Protein AF-A0A975PMT7-F1 (afdb_monomer_lite)

Structure (mmCIF, N/CA/C/O backbone):
data_AF-A0A975PMT7-F1
#
_entry.id   AF-A0A975PMT7-F1
#
loop_
_atom_site.group_PDB
_atom_site.id
_atom_site.type_symbol
_atom_site.label_atom_id
_atom_site.label_alt_id
_atom_site.label_comp_id
_atom_site.label_asym_id
_atom_site.label_entity_id
_atom_site.label_seq_id
_atom_site.pdbx_PDB_ins_code
_atom_site.Cartn_x
_atom_site.Cartn_y
_atom_site.Cartn_z
_atom_site.occupancy
_atom_site.B_iso_or_equiv
_atom_site.auth_seq_id
_atom_site.auth_comp_id
_atom_site.auth_asym_id
_atom_site.auth_atom_id
_atom_site.pdbx_PDB_model_num
ATOM 1 N N . MET A 1 1 ? 23.755 3.762 75.202 1.00 41.81 1 MET A N 1
ATOM 2 C CA . MET A 1 1 ? 23.501 3.073 73.918 1.00 41.81 1 MET A CA 1
ATOM 3 C C . MET A 1 1 ? 22.342 3.784 73.235 1.00 41.81 1 MET A C 1
ATOM 5 O O . MET A 1 1 ? 21.213 3.632 73.674 1.00 41.81 1 MET A O 1
ATOM 9 N N . ILE A 1 2 ? 22.632 4.648 72.260 1.00 40.69 2 ILE A N 1
ATOM 10 C CA . ILE A 1 2 ? 21.648 5.500 71.572 1.00 40.69 2 ILE A CA 1
ATOM 11 C C . ILE A 1 2 ? 21.382 4.863 70.204 1.00 40.69 2 ILE A C 1
ATOM 13 O O . ILE A 1 2 ? 22.307 4.716 69.410 1.00 40.69 2 ILE A O 1
ATOM 17 N N . ARG A 1 3 ? 20.145 4.417 69.958 1.00 43.19 3 ARG A N 1
ATOM 18 C CA . ARG A 1 3 ? 19.703 3.867 68.668 1.00 43.19 3 ARG A CA 1
ATOM 19 C C . ARG A 1 3 ? 19.129 5.001 67.816 1.00 43.19 3 ARG A C 1
ATOM 21 O O . ARG A 1 3 ? 17.981 5.388 68.009 1.00 43.19 3 ARG A O 1
ATOM 28 N N . SER A 1 4 ? 19.924 5.523 66.885 1.00 45.06 4 SER A N 1
ATOM 29 C CA . SER A 1 4 ? 19.440 6.418 65.829 1.00 45.06 4 SER A CA 1
ATOM 30 C C . SER A 1 4 ? 18.705 5.604 64.768 1.00 45.06 4 SER A C 1
ATOM 32 O O . SER A 1 4 ? 19.295 4.727 64.142 1.00 45.06 4 SER A O 1
ATOM 34 N N . SER A 1 5 ? 17.417 5.889 64.580 1.00 50.72 5 SER A N 1
ATOM 35 C CA . SER A 1 5 ? 16.606 5.334 63.494 1.00 50.72 5 SER A CA 1
ATOM 36 C C . SER A 1 5 ? 16.605 6.333 62.338 1.00 50.72 5 SER A C 1
ATOM 38 O O . SER A 1 5 ? 16.109 7.446 62.489 1.00 50.72 5 SER A O 1
ATOM 40 N N . LEU A 1 6 ? 17.198 5.953 61.207 1.00 51.41 6 LEU A N 1
ATOM 41 C CA . LEU A 1 6 ? 17.131 6.700 59.952 1.00 51.41 6 LEU A CA 1
ATOM 42 C C . LEU A 1 6 ? 15.812 6.360 59.245 1.00 51.41 6 LEU A C 1
ATOM 44 O O . LEU A 1 6 ? 15.600 5.216 58.850 1.00 51.41 6 LEU A O 1
ATOM 48 N N . LEU A 1 7 ? 14.935 7.354 59.091 1.00 49.72 7 LEU A N 1
ATOM 49 C CA . LEU A 1 7 ? 13.791 7.296 58.181 1.00 49.72 7 LEU A CA 1
ATOM 50 C C . LEU A 1 7 ? 14.301 7.553 56.755 1.00 49.72 7 LEU A C 1
ATOM 52 O O . LEU A 1 7 ? 14.796 8.640 56.463 1.00 49.72 7 LEU A O 1
ATOM 56 N N . ALA A 1 8 ? 14.179 6.563 55.874 1.00 53.84 8 ALA A N 1
ATOM 57 C CA . ALA A 1 8 ? 14.400 6.734 54.443 1.00 53.84 8 ALA A CA 1
ATOM 58 C C . ALA A 1 8 ? 13.110 7.259 53.794 1.00 53.84 8 ALA A C 1
ATOM 60 O O . ALA A 1 8 ? 12.079 6.588 53.822 1.00 53.84 8 ALA A O 1
ATOM 61 N N . ALA A 1 9 ? 13.163 8.464 53.228 1.00 55.16 9 ALA A N 1
ATOM 62 C CA . ALA A 1 9 ? 12.095 9.011 52.401 1.00 55.16 9 ALA A CA 1
ATOM 63 C C . ALA A 1 9 ? 12.154 8.359 51.011 1.00 55.16 9 ALA A C 1
ATOM 65 O O . ALA A 1 9 ? 13.128 8.534 50.279 1.00 55.16 9 ALA A O 1
ATOM 66 N N . ALA A 1 10 ? 11.127 7.588 50.657 1.00 53.38 10 ALA A N 1
ATOM 67 C CA . ALA A 1 10 ? 10.971 7.037 49.318 1.00 53.38 10 ALA A CA 1
ATOM 68 C C . ALA A 1 10 ? 10.419 8.127 48.385 1.00 53.38 10 ALA A C 1
ATOM 70 O O . ALA A 1 10 ? 9.267 8.541 48.517 1.00 53.38 10 ALA A O 1
ATOM 71 N N . LEU A 1 11 ? 11.251 8.601 47.455 1.00 60.59 11 LEU A N 1
ATOM 72 C CA . LEU A 1 11 ? 10.813 9.397 46.310 1.00 60.59 11 LEU A CA 1
ATOM 73 C C . LEU A 1 11 ? 9.995 8.489 45.378 1.00 60.59 11 LEU A C 1
ATOM 75 O O . LEU A 1 11 ? 10.527 7.535 44.811 1.00 60.59 11 LEU A O 1
ATOM 79 N N . PHE A 1 12 ? 8.706 8.783 45.223 1.00 54.84 12 PHE A N 1
ATOM 80 C CA . PHE A 1 12 ? 7.857 8.187 44.194 1.00 54.84 12 PHE A CA 1
ATOM 81 C C . PHE A 1 12 ? 8.236 8.810 42.840 1.00 54.84 12 PHE A C 1
ATOM 83 O O . PHE A 1 12 ? 7.854 9.940 42.546 1.00 54.84 12 PHE A O 1
ATOM 90 N N . CYS A 1 13 ? 9.009 8.094 42.021 1.00 55.06 13 CYS A N 1
ATOM 91 C CA . CYS A 1 13 ? 9.087 8.385 40.590 1.00 55.06 13 CYS A CA 1
ATOM 92 C C . CYS A 1 13 ? 7.754 7.973 39.959 1.00 55.06 13 CYS A C 1
ATOM 94 O O . CYS A 1 13 ? 7.472 6.782 39.837 1.00 55.06 13 CYS A O 1
ATOM 96 N N . MET A 1 14 ? 6.931 8.947 39.575 1.00 57.56 14 MET A N 1
ATOM 97 C CA . MET A 1 14 ? 5.822 8.703 38.655 1.00 57.56 14 MET A CA 1
ATOM 98 C C . MET A 1 14 ? 6.425 8.348 37.285 1.00 57.56 14 MET A C 1
ATOM 100 O O . MET A 1 14 ? 7.318 9.070 36.830 1.00 57.56 14 MET A O 1
ATOM 104 N N . PRO A 1 15 ? 6.018 7.236 36.649 1.00 57.00 15 PRO A N 1
ATOM 105 C CA . PRO A 1 15 ? 6.454 6.943 35.294 1.00 57.00 15 PRO A CA 1
ATOM 106 C C . PRO A 1 15 ? 5.937 8.039 34.345 1.00 57.00 15 PRO A C 1
ATOM 108 O O . PRO A 1 15 ? 4.845 8.563 34.576 1.00 57.00 15 PRO A O 1
ATOM 111 N N . PRO A 1 16 ? 6.714 8.412 33.313 1.00 58.31 16 PRO A N 1
ATOM 112 C CA . PRO A 1 16 ? 6.250 9.335 32.283 1.00 58.31 16 PRO A CA 1
ATOM 113 C C . PRO A 1 16 ? 4.980 8.784 31.625 1.00 58.31 16 PRO A C 1
ATOM 115 O O . PRO A 1 16 ? 4.866 7.567 31.458 1.00 58.31 16 PRO A O 1
ATOM 118 N N . ASP A 1 17 ? 4.045 9.676 31.285 1.00 55.41 17 ASP A N 1
ATOM 119 C CA . ASP A 1 17 ? 2.812 9.362 30.560 1.00 55.41 17 ASP A CA 1
ATOM 120 C C . ASP A 1 17 ? 3.123 8.437 29.377 1.00 55.41 17 ASP A C 1
ATOM 122 O O . ASP A 1 17 ? 3.781 8.823 28.409 1.00 55.41 17 ASP A O 1
ATOM 126 N N . ALA A 1 18 ? 2.696 7.179 29.485 1.00 60.97 18 ALA A N 1
ATOM 127 C CA . ALA A 1 18 ? 2.764 6.248 28.377 1.00 60.97 18 ALA A CA 1
ATOM 128 C C . ALA A 1 18 ? 1.784 6.754 27.314 1.00 60.97 18 ALA A C 1
ATOM 130 O O . ALA A 1 18 ? 0.579 6.793 27.564 1.00 60.97 18 ALA A O 1
ATOM 131 N N . MET A 1 19 ? 2.303 7.175 26.158 1.00 66.31 19 MET A N 1
ATOM 132 C CA . MET A 1 19 ? 1.470 7.564 25.021 1.00 66.31 19 MET A CA 1
ATOM 133 C C . MET A 1 19 ? 0.499 6.424 24.714 1.00 66.31 19 MET A C 1
ATOM 135 O O . MET A 1 19 ? 0.906 5.262 24.620 1.00 66.31 19 MET A O 1
ATOM 139 N N . ALA A 1 20 ? -0.789 6.746 24.607 1.00 82.81 20 ALA A N 1
ATOM 140 C CA . ALA A 1 20 ? -1.804 5.755 24.294 1.00 82.81 20 ALA A CA 1
ATOM 141 C C . ALA A 1 20 ? -1.546 5.224 22.878 1.00 82.81 20 ALA A C 1
ATOM 143 O O . ALA A 1 20 ? -1.620 5.969 21.904 1.00 82.81 20 ALA A O 1
ATOM 144 N N . GLN A 1 21 ? -1.219 3.939 22.776 1.00 92.00 21 GLN A N 1
ATOM 145 C CA . GLN A 1 21 ? -1.004 3.263 21.504 1.00 92.00 21 GLN A CA 1
ATOM 146 C C . GLN A 1 21 ? -2.214 2.400 21.167 1.00 92.00 21 GLN A C 1
ATOM 148 O O . GLN A 1 21 ? -2.782 1.739 22.036 1.00 92.00 21 GLN A O 1
ATOM 153 N N . THR A 1 22 ? -2.596 2.400 19.894 1.00 94.62 22 THR A N 1
ATOM 154 C CA . THR A 1 22 ? -3.624 1.507 19.358 1.00 94.62 22 THR A CA 1
ATOM 155 C C . THR A 1 22 ? -2.985 0.558 18.359 1.00 94.62 22 THR A C 1
ATOM 157 O O . THR A 1 22 ? -2.366 1.015 17.399 1.00 94.62 22 THR A O 1
ATOM 160 N N . SER A 1 23 ? -3.151 -0.743 18.582 1.00 96.81 23 SER A N 1
ATOM 161 C CA . SER A 1 23 ? -2.746 -1.800 17.654 1.00 96.81 23 SER A CA 1
ATOM 162 C C . SER A 1 23 ? -3.942 -2.275 16.835 1.00 96.81 23 SER A C 1
ATOM 164 O O . SER A 1 23 ? -5.019 -2.469 17.397 1.00 96.81 23 SER A O 1
ATOM 166 N N . ARG A 1 24 ? -3.739 -2.468 15.531 1.00 98.19 24 ARG A N 1
ATOM 167 C CA . ARG A 1 24 ? -4.716 -3.013 14.577 1.00 98.19 24 ARG A CA 1
ATOM 168 C C . ARG A 1 24 ? -4.044 -4.034 13.668 1.00 98.19 24 ARG A C 1
ATOM 170 O O . ARG A 1 24 ? -2.886 -3.854 13.290 1.00 98.19 24 ARG A O 1
ATOM 177 N N . ALA A 1 25 ? -4.756 -5.086 13.298 1.00 98.50 25 ALA A N 1
ATOM 178 C CA . ALA A 1 25 ? -4.294 -6.068 12.331 1.00 98.50 25 ALA A CA 1
ATOM 179 C C . ALA A 1 25 ? -4.465 -5.525 10.908 1.00 98.50 25 ALA A C 1
ATOM 181 O O . ALA A 1 25 ? -5.518 -4.998 10.565 1.00 98.50 25 ALA A O 1
ATOM 182 N N . VAL A 1 26 ? -3.452 -5.695 10.060 1.00 98.69 26 VAL A N 1
ATOM 183 C CA . VAL A 1 26 ? -3.524 -5.410 8.622 1.00 98.69 26 VAL A CA 1
ATOM 184 C C . VAL A 1 26 ? -3.785 -6.718 7.889 1.00 98.69 26 VAL A C 1
ATOM 186 O O . VAL A 1 26 ? -2.997 -7.662 7.980 1.00 98.69 26 VAL A O 1
ATOM 189 N N . THR A 1 27 ? -4.882 -6.770 7.147 1.00 98.69 27 THR A N 1
ATOM 190 C CA . THR A 1 27 ? -5.408 -7.992 6.542 1.00 98.69 27 THR A CA 1
ATOM 191 C C . THR A 1 27 ? -5.645 -7.788 5.055 1.00 98.69 27 THR A C 1
ATOM 193 O O . THR A 1 27 ? -6.289 -6.822 4.665 1.00 98.69 27 THR A O 1
ATOM 196 N N . LEU A 1 28 ? -5.166 -8.707 4.220 1.00 98.25 28 LEU A N 1
ATOM 197 C CA . LEU A 1 28 ? -5.588 -8.805 2.822 1.00 98.25 28 LEU A CA 1
ATOM 198 C C . LEU A 1 28 ? -6.785 -9.750 2.736 1.00 98.25 28 LEU A C 1
ATOM 200 O O . LEU A 1 28 ? -6.745 -10.848 3.297 1.00 98.25 28 LEU A O 1
ATOM 204 N N . GLU A 1 29 ? -7.838 -9.330 2.044 1.00 97.00 29 GLU A N 1
ATOM 205 C CA . GLU A 1 29 ? -9.031 -10.146 1.824 1.00 97.00 29 GLU A CA 1
ATOM 206 C C . GLU A 1 29 ? -9.116 -10.583 0.370 1.00 97.00 29 GLU A C 1
ATOM 208 O O . GLU A 1 29 ? -9.009 -9.768 -0.552 1.00 97.00 29 GLU A O 1
ATOM 213 N N . ALA A 1 30 ? -9.320 -11.882 0.186 1.00 94.44 30 ALA A N 1
ATOM 214 C CA . ALA A 1 30 ? -9.535 -12.482 -1.111 1.00 94.44 30 ALA A CA 1
ATOM 215 C C . ALA A 1 30 ? -10.982 -12.337 -1.592 1.00 94.44 30 ALA A C 1
ATOM 217 O O . ALA A 1 30 ? -11.900 -12.100 -0.805 1.00 94.44 30 ALA A O 1
ATOM 218 N N . ASP A 1 31 ? -11.187 -12.516 -2.895 1.00 90.12 31 ASP A N 1
ATOM 219 C CA . ASP A 1 31 ? -12.509 -12.513 -3.536 1.00 90.12 31 ASP A CA 1
ATOM 220 C C . ASP A 1 31 ? -13.461 -13.591 -2.979 1.00 90.12 31 ASP A C 1
ATOM 222 O O . ASP A 1 31 ? -14.673 -13.383 -2.910 1.00 90.12 31 ASP A O 1
ATOM 226 N N . ASP A 1 32 ? -12.914 -14.715 -2.517 1.00 91.00 32 ASP A N 1
ATOM 227 C CA . ASP A 1 32 ? -13.643 -15.793 -1.844 1.00 91.00 32 ASP A CA 1
ATOM 228 C C . ASP A 1 32 ? -13.894 -15.553 -0.339 1.00 91.00 32 ASP A C 1
ATOM 230 O O . ASP A 1 32 ? -14.492 -16.396 0.336 1.00 91.00 32 ASP A O 1
ATOM 234 N N . GLY A 1 33 ? -13.466 -14.400 0.191 1.00 93.12 33 GLY A N 1
ATOM 235 C CA . GLY A 1 33 ? -13.591 -14.021 1.599 1.00 93.12 33 GLY A CA 1
ATOM 236 C C . GLY A 1 33 ? -12.483 -14.559 2.508 1.00 93.12 33 GLY A C 1
ATOM 237 O O . GLY A 1 33 ? -12.525 -14.323 3.719 1.00 93.12 33 GLY A O 1
ATOM 238 N N . THR A 1 34 ? -11.486 -15.267 1.970 1.00 95.56 34 THR A N 1
ATOM 239 C CA . THR A 1 34 ? -10.303 -15.676 2.738 1.00 95.56 34 THR A CA 1
ATOM 240 C C . THR A 1 34 ? -9.555 -14.445 3.242 1.00 95.56 34 THR A C 1
ATOM 242 O O . THR A 1 34 ? -9.293 -13.510 2.489 1.00 95.56 34 THR A O 1
ATOM 245 N N . ARG A 1 35 ? -9.179 -14.449 4.523 1.00 97.56 35 ARG A N 1
ATOM 246 C CA . ARG A 1 35 ? -8.481 -13.337 5.181 1.00 97.56 35 ARG A CA 1
ATOM 247 C C . ARG A 1 35 ? -7.054 -13.743 5.531 1.00 97.56 35 ARG A C 1
ATOM 249 O O . ARG A 1 35 ? -6.849 -14.782 6.159 1.00 97.56 35 ARG A O 1
ATOM 256 N N . ILE A 1 36 ? -6.081 -12.917 5.155 1.00 98.12 36 ILE A N 1
ATOM 257 C CA . ILE A 1 36 ? -4.654 -13.143 5.409 1.00 98.12 36 ILE A CA 1
ATOM 2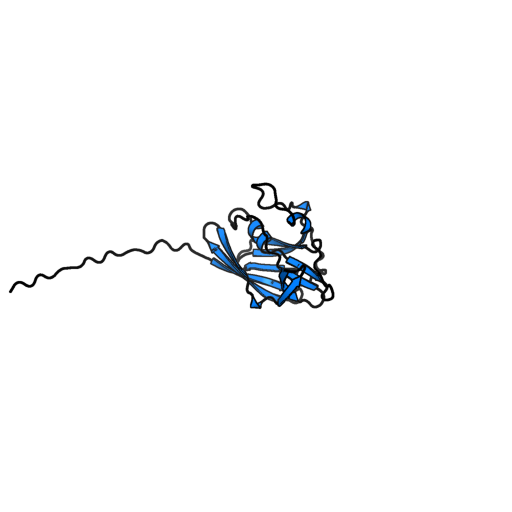58 C C . ILE A 1 36 ? -4.122 -11.968 6.224 1.00 98.12 36 ILE A C 1
ATOM 260 O O . ILE A 1 36 ? -3.983 -10.864 5.702 1.00 98.12 36 ILE A O 1
ATOM 264 N N . VAL A 1 37 ? -3.824 -12.194 7.504 1.00 98.50 37 VAL A N 1
ATOM 265 C CA . VAL A 1 37 ? -3.219 -11.168 8.367 1.00 98.50 37 VAL A CA 1
ATOM 266 C C . VAL A 1 37 ? -1.740 -11.051 8.020 1.00 98.50 37 VAL A C 1
ATOM 268 O O . VAL A 1 37 ? -0.975 -11.984 8.249 1.00 98.50 37 VAL A O 1
ATOM 271 N N . ILE A 1 38 ? -1.344 -9.913 7.455 1.00 98.56 38 ILE A N 1
ATOM 272 C CA . ILE A 1 38 ? -0.002 -9.695 6.904 1.00 98.56 38 ILE A CA 1
ATOM 273 C C . ILE A 1 38 ? 0.892 -8.829 7.788 1.00 98.56 38 ILE A C 1
ATOM 275 O O . ILE A 1 38 ? 2.113 -8.851 7.619 1.00 98.56 38 ILE A O 1
ATOM 279 N N . ALA A 1 39 ? 0.312 -8.042 8.693 1.00 98.50 39 ALA A N 1
ATOM 280 C CA . ALA A 1 39 ? 1.059 -7.144 9.561 1.00 98.50 39 ALA A CA 1
ATOM 281 C C . ALA A 1 39 ? 0.241 -6.693 10.775 1.00 98.50 39 ALA A C 1
ATOM 283 O O . ALA A 1 39 ? -0.982 -6.836 10.810 1.00 98.50 39 ALA A O 1
ATOM 284 N N . GLU A 1 40 ? 0.925 -6.063 11.723 1.00 98.50 40 GLU A N 1
ATOM 285 C CA . GLU A 1 40 ? 0.334 -5.251 12.783 1.00 98.50 40 GLU A CA 1
ATOM 286 C C . GLU A 1 40 ? 0.688 -3.772 12.562 1.00 98.50 40 GLU A C 1
ATOM 288 O O . GLU A 1 40 ? 1.842 -3.425 12.288 1.00 98.50 40 GLU A O 1
ATOM 293 N N . LEU A 1 41 ? -0.308 -2.894 12.692 1.00 98.50 41 LEU A N 1
ATOM 294 C CA . LEU A 1 41 ? -0.161 -1.442 12.688 1.00 98.50 41 LEU A CA 1
ATOM 295 C C . LEU A 1 41 ? -0.335 -0.914 14.114 1.00 98.50 41 LEU A C 1
ATOM 297 O O . LEU A 1 41 ? -1.417 -1.022 14.686 1.00 98.50 41 LEU A O 1
ATOM 301 N N . THR A 1 42 ? 0.697 -0.275 14.662 1.00 98.25 42 THR A N 1
ATOM 302 C CA . THR A 1 42 ? 0.606 0.468 15.926 1.00 98.25 42 THR A CA 1
ATOM 303 C C . THR A 1 42 ? 0.603 1.966 15.645 1.00 98.25 42 THR A C 1
ATOM 305 O O . THR A 1 42 ? 1.545 2.464 15.032 1.00 98.25 42 THR A O 1
ATOM 308 N N . THR A 1 43 ? -0.406 2.690 16.128 1.00 97.31 43 THR A N 1
ATOM 309 C CA . THR A 1 43 ? -0.530 4.156 16.014 1.00 97.31 43 THR A CA 1
ATOM 310 C C . THR A 1 43 ? -0.515 4.813 17.390 1.00 97.31 43 THR A C 1
ATOM 312 O O . THR A 1 43 ? -1.140 4.279 18.310 1.00 97.31 43 THR A O 1
ATOM 315 N N . ASP A 1 44 ? 0.120 5.973 17.529 1.00 96.06 44 ASP A N 1
ATOM 316 C CA . ASP A 1 44 ? -0.010 6.825 18.719 1.00 96.06 44 ASP A CA 1
ATOM 317 C C . ASP A 1 44 ? -1.069 7.934 18.547 1.00 96.06 44 ASP A C 1
ATOM 319 O O . ASP A 1 44 ? -1.739 8.032 17.516 1.00 96.06 44 ASP A O 1
ATOM 323 N N . ASP A 1 45 ? -1.247 8.760 19.578 1.00 94.44 45 ASP A N 1
ATOM 324 C CA . ASP A 1 45 ? -2.207 9.870 19.616 1.00 94.44 45 ASP A CA 1
ATOM 325 C C . ASP A 1 45 ? -1.832 11.059 18.711 1.00 94.44 45 ASP A C 1
ATOM 327 O O . ASP A 1 45 ? -2.688 11.886 18.394 1.00 94.44 45 ASP A O 1
ATOM 331 N N . THR A 1 46 ? -0.583 11.130 18.243 1.00 95.56 46 THR A N 1
ATOM 332 C CA . THR A 1 46 ? -0.112 12.119 17.259 1.00 95.56 46 THR A CA 1
ATOM 333 C C . THR A 1 46 ? -0.302 11.654 15.815 1.00 95.56 46 THR A C 1
ATOM 335 O O . THR A 1 46 ? -0.015 12.400 14.874 1.00 95.56 46 THR A O 1
ATOM 338 N N . GLY A 1 47 ? -0.768 10.417 15.626 1.00 95.81 47 GLY A N 1
ATOM 339 C CA . GLY A 1 47 ? -0.901 9.769 14.328 1.00 95.81 47 GLY A CA 1
ATOM 340 C C . GLY A 1 47 ? 0.407 9.193 13.788 1.00 95.81 47 GLY A C 1
ATOM 341 O O . GLY A 1 47 ? 0.409 8.703 12.662 1.00 95.81 47 GLY A O 1
ATOM 342 N N . ALA A 1 48 ? 1.513 9.226 14.538 1.00 98.00 48 ALA A N 1
ATOM 343 C CA . ALA A 1 48 ? 2.712 8.503 14.131 1.00 98.00 48 ALA A CA 1
ATOM 344 C C . ALA A 1 48 ? 2.451 6.996 14.230 1.00 98.00 48 ALA A C 1
ATOM 346 O O . ALA A 1 48 ? 1.717 6.535 15.112 1.00 98.00 48 ALA A O 1
ATOM 347 N N . TYR A 1 49 ? 3.032 6.222 13.314 1.00 97.94 49 TYR A N 1
ATOM 348 C CA . TYR A 1 49 ? 2.798 4.785 13.277 1.00 97.94 49 TYR A CA 1
ATOM 349 C C . TYR A 1 49 ? 4.059 3.956 13.057 1.00 97.94 49 TYR A C 1
ATOM 351 O O . TYR A 1 49 ? 5.084 4.406 12.542 1.00 97.94 49 TYR A O 1
ATOM 359 N N . ARG A 1 50 ? 3.947 2.686 13.440 1.00 97.88 50 ARG A N 1
ATOM 360 C CA . ARG A 1 50 ? 4.901 1.620 13.147 1.00 97.88 50 ARG A CA 1
ATOM 361 C C . ARG A 1 50 ? 4.137 0.443 12.561 1.00 97.88 50 ARG A C 1
ATOM 363 O O . ARG A 1 50 ? 3.097 0.067 13.094 1.00 97.88 50 ARG A O 1
ATOM 370 N N . MET A 1 51 ? 4.684 -0.145 11.503 1.00 97.25 51 MET A N 1
ATOM 371 C CA . MET A 1 51 ? 4.141 -1.352 10.892 1.00 97.25 51 MET A CA 1
ATOM 372 C C . MET A 1 51 ? 5.120 -2.513 11.036 1.00 97.25 51 MET A C 1
ATOM 374 O O . MET A 1 51 ? 6.314 -2.370 10.762 1.00 97.25 51 MET A O 1
ATOM 378 N N . GLU A 1 52 ? 4.609 -3.661 11.463 1.00 97.25 52 GLU A N 1
ATOM 379 C CA . GLU A 1 52 ? 5.377 -4.886 11.650 1.00 97.25 52 GLU A CA 1
ATOM 380 C C . GLU A 1 52 ? 4.795 -6.007 10.789 1.00 97.25 52 GLU A C 1
ATOM 382 O O . GLU A 1 52 ? 3.720 -6.524 11.068 1.00 97.25 52 GLU A O 1
ATOM 387 N N . MET A 1 53 ? 5.505 -6.374 9.718 1.00 96.94 53 MET A N 1
ATOM 388 C CA . MET A 1 53 ? 5.069 -7.429 8.798 1.00 96.94 53 MET A CA 1
ATOM 389 C C . MET A 1 53 ? 5.226 -8.814 9.439 1.00 96.94 53 MET A C 1
ATOM 391 O O . MET A 1 53 ? 6.326 -9.178 9.863 1.00 96.94 53 MET A O 1
ATOM 395 N N . HIS A 1 54 ? 4.169 -9.619 9.409 1.00 97.25 54 HIS A N 1
ATOM 396 C CA . HIS A 1 54 ? 4.150 -10.994 9.903 1.00 97.25 54 HIS A CA 1
ATOM 397 C C . HIS A 1 54 ? 4.879 -11.914 8.925 1.00 97.25 54 HIS A C 1
ATOM 399 O O . HIS A 1 54 ? 4.377 -12.211 7.847 1.00 97.25 54 HIS A O 1
ATOM 405 N N . ALA A 1 55 ? 6.100 -12.335 9.260 1.00 92.44 55 ALA A N 1
ATOM 406 C CA . ALA A 1 55 ? 6.943 -13.098 8.338 1.00 92.44 55 ALA A CA 1
ATOM 407 C C . ALA A 1 55 ? 6.338 -14.454 7.926 1.00 92.44 55 ALA A C 1
ATOM 409 O O . ALA A 1 55 ? 6.580 -14.906 6.814 1.00 92.44 55 ALA A O 1
ATOM 410 N N . ASP A 1 56 ? 5.545 -15.073 8.796 1.00 94.94 56 ASP A N 1
ATOM 411 C CA . ASP A 1 56 ? 4.851 -16.345 8.580 1.00 94.94 56 ASP A CA 1
ATOM 412 C C . ASP A 1 56 ? 3.671 -16.253 7.601 1.00 94.94 56 ASP A C 1
ATOM 414 O O . ASP A 1 56 ? 3.278 -17.269 7.029 1.00 94.94 56 ASP A O 1
ATOM 418 N N . ALA A 1 57 ? 3.153 -15.049 7.343 1.00 95.81 57 ALA A N 1
ATOM 419 C CA . ALA A 1 57 ? 2.148 -14.816 6.307 1.00 95.81 57 ALA A CA 1
ATOM 420 C C . ALA A 1 57 ? 2.726 -14.879 4.879 1.00 95.81 57 ALA A C 1
ATOM 422 O O . ALA A 1 57 ? 1.968 -14.894 3.908 1.00 95.81 57 ALA A O 1
ATOM 423 N N . PHE A 1 58 ? 4.057 -14.909 4.734 1.00 97.19 58 PHE A N 1
ATOM 424 C CA . PHE A 1 58 ? 4.739 -14.821 3.448 1.00 97.19 58 PHE A CA 1
ATOM 425 C C . PHE A 1 58 ? 5.651 -16.017 3.183 1.00 97.19 58 PHE A C 1
ATOM 427 O O . PHE A 1 58 ? 6.375 -16.497 4.050 1.00 97.19 58 PHE A O 1
ATOM 434 N N . SER A 1 59 ? 5.689 -16.428 1.922 1.00 95.62 59 SER A N 1
ATOM 435 C CA . SER A 1 59 ? 6.772 -17.234 1.364 1.00 95.62 59 SER A CA 1
ATOM 436 C C . SER A 1 59 ? 7.874 -16.331 0.811 1.00 95.62 59 SER A C 1
ATOM 438 O O . SER A 1 59 ? 7.607 -15.222 0.349 1.00 95.62 59 SER A O 1
ATOM 440 N N . GLU A 1 60 ? 9.120 -16.798 0.816 1.00 93.62 60 GLU A N 1
ATOM 441 C CA . GLU A 1 60 ? 10.241 -16.047 0.245 1.00 93.62 60 GLU A CA 1
ATOM 442 C C . GLU A 1 60 ? 10.534 -16.481 -1.194 1.00 93.62 60 GLU A C 1
ATOM 444 O O . GLU A 1 60 ? 10.775 -17.656 -1.473 1.00 93.62 60 GLU A O 1
ATOM 449 N N . TYR A 1 61 ? 10.577 -15.512 -2.106 1.00 92.12 61 TYR A N 1
ATOM 450 C CA . TYR A 1 61 ? 10.962 -15.711 -3.501 1.00 92.12 61 TYR A CA 1
ATOM 451 C C . TYR A 1 61 ? 12.186 -14.865 -3.842 1.00 92.12 61 TYR A C 1
ATOM 453 O O . TYR A 1 61 ? 12.249 -13.681 -3.523 1.00 92.12 61 TYR A O 1
ATOM 461 N N . PHE A 1 62 ? 13.159 -15.448 -4.542 1.00 88.44 62 PHE A N 1
ATOM 462 C CA . PHE A 1 62 ? 14.310 -14.703 -5.053 1.00 88.44 62 PHE A CA 1
ATOM 463 C C . PHE A 1 62 ? 13.978 -14.081 -6.407 1.00 88.44 62 PHE A C 1
ATOM 465 O O . PHE A 1 62 ? 14.014 -14.754 -7.435 1.00 88.44 62 PHE A O 1
ATOM 472 N N . LEU A 1 63 ? 13.683 -12.783 -6.409 1.00 83.62 63 LEU A N 1
ATOM 473 C CA . LEU A 1 63 ? 13.310 -12.020 -7.598 1.00 83.62 63 LEU A CA 1
ATOM 474 C C . LEU A 1 63 ? 14.357 -10.925 -7.798 1.00 83.62 63 LEU A C 1
ATOM 476 O O . LEU A 1 63 ? 14.675 -10.172 -6.879 1.00 83.62 63 LEU A O 1
ATOM 480 N N . SER A 1 64 ? 14.960 -10.867 -8.987 1.00 80.69 64 SER A N 1
ATOM 481 C CA . SER A 1 64 ? 16.007 -9.881 -9.307 1.00 80.69 64 SER A CA 1
ATOM 482 C C . SER A 1 64 ? 17.158 -9.853 -8.285 1.00 80.69 64 SER A C 1
ATOM 484 O O . SER A 1 64 ? 17.594 -8.791 -7.843 1.00 80.69 64 SER A O 1
ATOM 486 N N . MET A 1 65 ? 17.653 -11.039 -7.903 1.00 86.19 65 MET A N 1
ATOM 487 C CA . MET A 1 65 ? 18.748 -11.236 -6.935 1.00 86.19 65 MET A CA 1
ATOM 488 C C . MET A 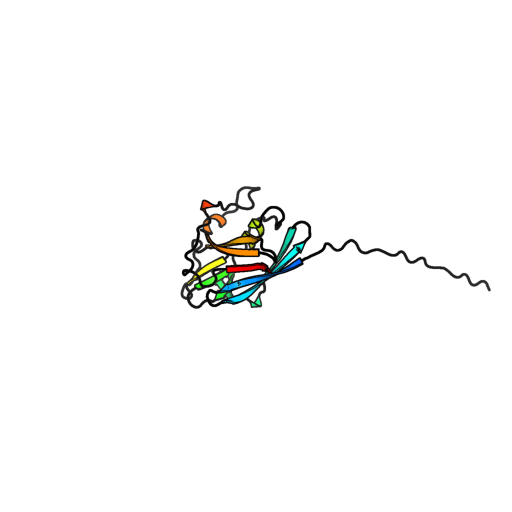1 65 ? 18.455 -10.750 -5.504 1.00 86.19 65 MET A C 1
ATOM 490 O O . MET A 1 65 ? 19.386 -10.582 -4.714 1.00 86.19 65 MET A O 1
ATOM 494 N N . ARG A 1 66 ? 17.187 -10.524 -5.146 1.00 86.25 66 ARG A N 1
ATOM 495 C CA . ARG A 1 66 ? 16.776 -10.116 -3.797 1.00 86.25 66 ARG A CA 1
ATOM 496 C C . ARG A 1 66 ? 15.643 -11.010 -3.290 1.00 86.25 66 ARG A C 1
ATOM 498 O O . ARG A 1 66 ? 14.839 -11.462 -4.103 1.00 86.25 66 ARG A O 1
ATOM 505 N N . PRO A 1 67 ? 15.573 -11.277 -1.978 1.00 90.62 67 PRO A N 1
ATOM 506 C CA . PRO A 1 67 ? 14.426 -11.956 -1.401 1.00 90.62 67 PRO A CA 1
ATOM 507 C C . PRO A 1 67 ? 13.232 -10.997 -1.363 1.00 90.62 67 PRO A C 1
ATOM 509 O O . PRO A 1 67 ? 13.348 -9.856 -0.915 1.00 90.62 67 PRO A O 1
ATOM 512 N N . PHE A 1 68 ? 12.090 -11.476 -1.834 1.00 92.94 68 PHE A N 1
ATOM 513 C CA . PHE A 1 68 ? 10.796 -10.822 -1.727 1.00 92.94 68 PHE A CA 1
ATOM 514 C C . PHE A 1 68 ? 9.874 -11.689 -0.877 1.00 92.94 68 PHE A C 1
ATOM 516 O O . PHE A 1 68 ? 9.842 -12.910 -1.032 1.00 92.94 68 PHE A O 1
ATOM 523 N N . LYS A 1 69 ? 9.112 -11.037 0.001 1.00 95.56 69 LYS A N 1
ATOM 524 C CA . LYS A 1 69 ? 8.041 -11.654 0.784 1.00 95.56 69 LYS A CA 1
ATOM 525 C C . LYS A 1 69 ? 6.788 -11.697 -0.074 1.00 95.56 69 LYS A C 1
ATOM 527 O O . LYS A 1 69 ? 6.296 -10.640 -0.466 1.00 95.56 69 LYS A O 1
ATOM 532 N N . CYS A 1 70 ? 6.292 -12.887 -0.380 1.00 96.88 70 CYS A N 1
ATOM 533 C CA . CYS A 1 70 ? 5.185 -13.068 -1.302 1.00 96.88 70 CYS A CA 1
ATOM 534 C C . CYS A 1 70 ? 4.080 -13.976 -0.761 1.00 96.88 70 CYS A C 1
ATOM 536 O O . CYS A 1 70 ? 4.314 -14.843 0.076 1.00 96.88 70 CYS A O 1
ATOM 538 N N . ILE A 1 71 ? 2.878 -13.781 -1.286 1.00 97.06 71 ILE A N 1
ATOM 539 C CA . ILE A 1 71 ? 1.670 -14.539 -0.999 1.00 97.06 71 ILE A CA 1
ATOM 540 C C . ILE A 1 71 ? 1.217 -15.175 -2.311 1.00 97.06 71 ILE A C 1
ATOM 542 O O . ILE A 1 71 ? 1.043 -14.488 -3.324 1.00 97.06 71 ILE A O 1
ATOM 546 N N . ASP A 1 72 ? 1.053 -16.491 -2.300 1.00 95.44 72 ASP A N 1
ATOM 547 C CA . ASP A 1 72 ? 0.679 -17.250 -3.484 1.00 95.44 72 ASP A CA 1
ATOM 548 C C . ASP A 1 72 ? -0.837 -17.361 -3.621 1.00 95.44 72 ASP A C 1
ATOM 550 O O . ASP A 1 72 ? -1.520 -17.904 -2.756 1.00 95.44 72 ASP A O 1
ATOM 554 N N . GLY A 1 73 ? -1.348 -16.879 -4.751 1.00 93.38 73 GLY A N 1
ATOM 555 C CA . GLY A 1 73 ? -2.690 -17.174 -5.230 1.00 93.38 73 GLY A CA 1
ATOM 556 C C . GLY A 1 73 ? -2.660 -18.204 -6.357 1.00 93.38 73 GLY A C 1
ATOM 557 O O . GLY A 1 73 ? -1.612 -18.530 -6.915 1.00 93.38 73 GLY A O 1
ATOM 558 N N . ALA A 1 74 ? -3.836 -18.681 -6.768 1.00 92.62 74 ALA A N 1
ATOM 559 C CA . ALA A 1 74 ? -3.950 -19.726 -7.792 1.00 92.62 74 ALA A CA 1
ATOM 560 C C . ALA A 1 74 ? -3.343 -19.334 -9.158 1.00 92.62 74 ALA A C 1
ATOM 562 O O . ALA A 1 74 ? -2.809 -20.181 -9.874 1.00 92.62 74 ALA A O 1
ATOM 563 N N . ARG A 1 75 ? -3.439 -18.051 -9.535 1.00 92.06 75 ARG A N 1
ATOM 564 C CA . ARG A 1 75 ? -2.958 -17.527 -10.832 1.00 92.06 75 ARG A CA 1
ATOM 565 C C . ARG A 1 75 ? -1.855 -16.481 -10.705 1.00 92.06 75 ARG A C 1
ATOM 567 O O . ARG A 1 75 ? -1.055 -16.326 -11.626 1.00 92.06 75 ARG A O 1
ATOM 574 N N . LYS A 1 76 ? -1.825 -15.751 -9.589 1.00 94.88 76 LYS A N 1
ATOM 575 C CA . LYS A 1 76 ? -0.918 -14.627 -9.359 1.00 94.88 76 LYS A CA 1
ATOM 576 C C . LYS A 1 76 ? -0.262 -14.766 -7.991 1.00 94.88 76 LYS A C 1
ATOM 578 O O . LYS A 1 76 ? -0.948 -15.016 -7.007 1.00 94.88 76 LYS A O 1
ATOM 583 N N . THR A 1 77 ? 1.043 -14.543 -7.943 1.00 96.06 77 THR A N 1
ATOM 584 C CA . THR A 1 77 ? 1.798 -14.352 -6.703 1.00 96.06 77 THR A CA 1
ATOM 585 C C . THR A 1 77 ? 1.916 -12.855 -6.458 1.00 96.06 77 THR A C 1
ATOM 587 O O . THR A 1 77 ? 2.293 -12.112 -7.366 1.00 96.06 77 THR A O 1
ATOM 590 N N . TRP A 1 78 ? 1.606 -12.414 -5.248 1.00 96.38 78 TRP A N 1
ATOM 591 C CA . TRP A 1 78 ? 1.752 -11.031 -4.810 1.00 96.38 78 TRP A CA 1
ATOM 592 C C . TRP A 1 78 ? 2.973 -10.887 -3.929 1.00 96.38 78 TRP A C 1
ATOM 594 O O . TRP A 1 78 ? 3.110 -11.638 -2.979 1.00 96.38 78 TRP A O 1
ATOM 604 N N . CYS A 1 79 ? 3.842 -9.928 -4.204 1.00 96.88 79 CYS A N 1
ATOM 605 C CA . CYS A 1 79 ? 5.078 -9.723 -3.464 1.00 96.88 79 CYS A CA 1
ATOM 606 C C . CYS A 1 79 ? 5.110 -8.319 -2.873 1.00 96.88 79 CYS A C 1
ATOM 608 O O . CYS A 1 79 ? 4.924 -7.347 -3.600 1.00 96.88 79 CYS A O 1
ATOM 610 N N . HIS A 1 80 ? 5.354 -8.212 -1.569 1.00 97.06 80 HIS A N 1
ATOM 611 C CA . HIS A 1 80 ? 5.496 -6.930 -0.881 1.00 97.06 80 HIS A CA 1
ATOM 612 C C . HIS A 1 80 ? 6.732 -6.188 -1.395 1.00 97.06 80 HIS A C 1
ATOM 614 O O . HIS A 1 80 ? 7.805 -6.780 -1.553 1.00 97.06 80 HIS A O 1
ATOM 620 N N . VAL A 1 81 ? 6.574 -4.892 -1.655 1.00 95.19 81 VAL A N 1
ATOM 621 C CA . VAL A 1 81 ? 7.630 -4.002 -2.140 1.00 95.19 81 VAL A CA 1
ATOM 622 C C . VAL A 1 81 ? 7.821 -2.889 -1.113 1.00 95.19 81 VAL A C 1
ATOM 624 O O . VAL A 1 81 ? 7.051 -1.933 -1.099 1.00 95.19 81 VAL A O 1
ATOM 627 N N . PRO A 1 82 ? 8.845 -2.970 -0.248 1.00 93.81 82 PRO A N 1
ATOM 628 C CA . PRO A 1 82 ? 9.114 -1.911 0.713 1.00 93.81 82 PRO A CA 1
ATOM 629 C C . PRO A 1 82 ? 9.443 -0.594 0.006 1.00 93.81 82 PRO A C 1
ATOM 631 O O . PRO A 1 82 ? 10.330 -0.562 -0.854 1.00 93.81 82 PRO A O 1
ATOM 634 N N . TYR A 1 83 ? 8.783 0.495 0.401 1.00 95.25 83 TYR A N 1
ATOM 635 C CA . TYR A 1 83 ? 9.131 1.824 -0.087 1.00 95.25 83 TYR A CA 1
ATOM 636 C C . TYR A 1 83 ? 10.524 2.232 0.434 1.00 95.25 83 TYR A C 1
ATOM 638 O O . TYR A 1 83 ? 10.733 2.287 1.649 1.00 95.25 83 TYR A O 1
ATOM 646 N N . PRO A 1 84 ? 11.514 2.479 -0.447 1.00 90.69 84 PRO A N 1
ATOM 647 C CA . PRO A 1 84 ? 12.916 2.575 -0.037 1.00 90.69 84 PRO A CA 1
ATOM 648 C C . PRO A 1 84 ? 13.353 3.989 0.371 1.00 90.69 84 PRO A C 1
ATOM 650 O O . PR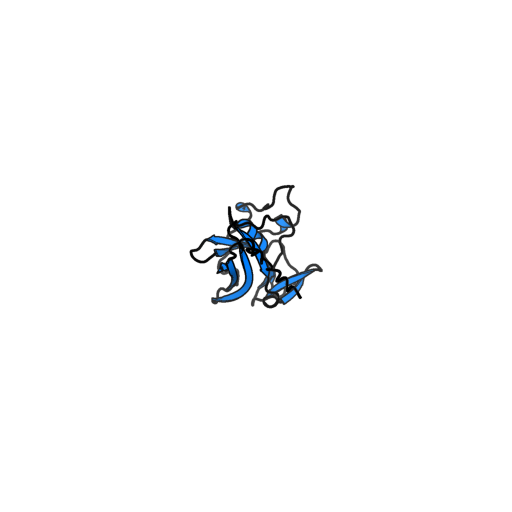O A 1 84 ? 14.507 4.174 0.763 1.00 90.69 84 PRO A O 1
ATOM 653 N N . TYR A 1 85 ? 12.480 4.988 0.226 1.00 94.81 85 TYR A N 1
ATOM 654 C CA . TYR A 1 85 ? 12.802 6.393 0.466 1.00 94.81 85 TYR A CA 1
ATOM 655 C C . TYR A 1 85 ? 12.206 6.896 1.779 1.00 94.81 85 TYR A C 1
ATOM 657 O O . TYR A 1 85 ? 11.515 6.177 2.501 1.00 94.81 85 TYR A O 1
ATOM 665 N N . GLU A 1 86 ? 12.536 8.139 2.119 1.00 94.50 86 GLU A N 1
ATOM 666 C CA . GLU A 1 86 ? 12.010 8.786 3.313 1.00 94.50 86 GLU A CA 1
ATOM 667 C C . GLU A 1 86 ? 10.479 8.870 3.253 1.00 94.50 86 GLU A C 1
ATOM 669 O O . GLU A 1 86 ? 9.896 9.257 2.242 1.00 94.50 86 GLU A O 1
ATOM 674 N N . ASN A 1 87 ? 9.851 8.488 4.360 1.00 94.69 87 ASN A N 1
ATOM 675 C CA . ASN A 1 87 ? 8.412 8.481 4.572 1.00 94.69 87 ASN A CA 1
ATOM 676 C C . ASN A 1 87 ? 8.181 8.938 6.017 1.00 94.69 87 ASN A C 1
ATOM 678 O O . ASN A 1 87 ? 8.892 8.463 6.913 1.00 94.69 87 ASN A O 1
ATOM 682 N N . ALA A 1 88 ? 7.261 9.876 6.252 1.00 97.12 88 ALA A N 1
ATOM 683 C CA . ALA A 1 88 ? 7.099 10.480 7.577 1.00 97.12 88 ALA A CA 1
ATOM 684 C C . ALA A 1 88 ? 6.443 9.512 8.573 1.00 97.12 88 ALA A C 1
ATOM 686 O O . ALA A 1 88 ? 6.630 9.659 9.782 1.00 97.12 88 ALA A O 1
ATOM 687 N N . ARG A 1 89 ? 5.742 8.495 8.056 1.00 97.62 89 ARG A N 1
ATOM 688 C CA . ARG A 1 89 ? 5.019 7.472 8.818 1.00 97.62 89 ARG A CA 1
ATOM 689 C C . ARG A 1 89 ? 4.066 8.097 9.822 1.00 97.62 89 ARG A C 1
ATOM 691 O O . ARG A 1 89 ? 4.078 7.780 11.015 1.00 97.62 89 ARG A O 1
ATOM 698 N N . ASN A 1 90 ? 3.255 9.023 9.325 1.00 97.75 90 ASN A N 1
ATOM 699 C CA . ASN A 1 90 ? 2.275 9.721 10.132 1.00 97.75 90 ASN A CA 1
ATOM 700 C C . ASN A 1 90 ? 0.953 9.875 9.370 1.00 97.75 90 ASN A C 1
ATOM 702 O O . ASN A 1 90 ? 0.930 10.385 8.256 1.00 97.75 90 ASN A O 1
ATOM 706 N N . ILE A 1 91 ? -0.144 9.459 10.002 1.00 97.38 91 ILE A N 1
ATOM 707 C CA . ILE A 1 91 ? -1.497 9.472 9.431 1.00 97.38 91 ILE A CA 1
ATOM 708 C C . ILE A 1 91 ? -2.379 10.630 9.930 1.00 97.38 91 ILE A C 1
ATOM 710 O O . ILE A 1 91 ? -3.595 10.611 9.757 1.00 97.38 91 ILE A O 1
ATOM 714 N N . SER A 1 92 ? -1.803 11.644 10.586 1.00 96.12 92 SER A N 1
ATOM 715 C CA . SER A 1 92 ? -2.573 12.770 11.149 1.00 96.12 92 SER A CA 1
ATOM 716 C C . SER A 1 92 ? -3.182 13.696 10.094 1.00 96.12 92 SER A C 1
ATOM 718 O O . SER A 1 92 ? -4.149 14.398 10.387 1.00 96.12 92 SER A O 1
ATOM 720 N N . GLN A 1 93 ? -2.614 13.722 8.885 1.00 95.56 93 GLN A N 1
ATOM 721 C CA . GLN A 1 93 ? -3.083 14.565 7.780 1.00 95.56 93 GLN A CA 1
ATOM 722 C C . GLN A 1 93 ? -3.859 13.761 6.737 1.00 95.56 93 GLN A C 1
ATOM 724 O O . GLN A 1 93 ? -4.934 14.178 6.313 1.00 95.56 93 GLN A O 1
ATOM 729 N N . ASP A 1 94 ? -3.307 12.622 6.327 1.00 96.75 94 ASP A N 1
ATOM 730 C CA . ASP A 1 94 ? -3.873 11.706 5.341 1.00 96.75 94 ASP A CA 1
ATOM 731 C C . ASP A 1 94 ? -3.261 10.305 5.519 1.00 96.75 94 ASP A C 1
ATOM 733 O O . ASP A 1 94 ? -2.390 10.110 6.363 1.00 96.75 94 ASP A O 1
ATOM 737 N N . LEU A 1 95 ? -3.725 9.318 4.748 1.00 98.06 95 LEU A N 1
ATOM 738 C CA . LEU A 1 95 ? -3.290 7.922 4.877 1.00 98.06 95 LEU A CA 1
ATOM 739 C C . LEU A 1 95 ? -2.154 7.537 3.916 1.00 98.06 95 LEU A C 1
ATOM 741 O O . LEU A 1 95 ? -1.706 6.395 3.941 1.00 98.06 95 LEU A O 1
ATOM 745 N N . THR A 1 96 ? -1.660 8.464 3.092 1.00 97.94 96 THR A N 1
ATOM 746 C CA . THR A 1 96 ? -0.771 8.150 1.959 1.00 97.94 96 THR A CA 1
ATOM 747 C C . THR A 1 96 ? 0.539 7.505 2.405 1.00 97.94 96 THR A C 1
ATOM 749 O O . THR A 1 96 ? 1.037 6.596 1.748 1.00 97.94 96 THR A O 1
ATOM 752 N N . ASP A 1 97 ? 1.101 7.938 3.537 1.00 98.00 97 ASP A N 1
ATOM 753 C CA . ASP A 1 97 ? 2.317 7.338 4.096 1.00 98.00 97 ASP A CA 1
ATOM 754 C C . ASP A 1 97 ? 2.130 5.831 4.342 1.00 98.00 97 ASP A C 1
ATOM 756 O O . ASP A 1 97 ? 2.995 5.027 3.983 1.00 98.00 97 ASP A O 1
ATOM 760 N N . LEU A 1 98 ? 0.974 5.453 4.896 1.00 98.38 98 LEU A N 1
ATOM 761 C CA . LEU A 1 98 ? 0.609 4.067 5.174 1.00 98.38 98 LEU A CA 1
ATOM 762 C C . LEU A 1 98 ? 0.343 3.284 3.881 1.00 98.38 98 LEU A C 1
ATOM 764 O O . LEU A 1 98 ? 0.768 2.136 3.767 1.00 98.38 98 LEU A O 1
ATOM 768 N N . GLU A 1 99 ? -0.293 3.911 2.887 1.00 98.62 99 GLU A N 1
ATOM 769 C CA . GLU A 1 99 ? -0.497 3.331 1.550 1.00 98.62 99 GLU A CA 1
ATOM 770 C C . GLU A 1 99 ? 0.843 2.972 0.879 1.00 98.62 99 GLU A C 1
ATOM 772 O O . GLU A 1 99 ? 0.982 1.899 0.290 1.00 98.62 99 GLU A O 1
ATOM 777 N N . TYR A 1 100 ? 1.865 3.823 1.031 1.00 98.06 100 TYR A N 1
ATOM 778 C CA . TYR A 1 100 ? 3.217 3.595 0.505 1.00 98.06 100 TYR A CA 1
ATOM 779 C C . TYR A 1 100 ? 3.972 2.465 1.213 1.00 98.06 100 TYR A C 1
ATOM 781 O O . TYR A 1 100 ? 4.776 1.771 0.588 1.00 98.06 100 TYR A O 1
ATOM 789 N N . ASP A 1 101 ? 3.737 2.248 2.506 1.00 97.75 101 ASP A N 1
ATOM 790 C CA . ASP A 1 101 ? 4.353 1.116 3.199 1.00 97.75 101 ASP A CA 1
ATOM 791 C C . ASP A 1 101 ? 3.668 -0.231 2.829 1.00 97.75 101 ASP A C 1
ATOM 793 O O . ASP A 1 101 ? 4.247 -1.303 3.046 1.00 97.75 101 ASP A O 1
ATOM 797 N N . LEU A 1 102 ? 2.479 -0.192 2.209 1.00 98.00 102 LEU A N 1
ATOM 798 C CA . LEU A 1 102 ? 1.644 -1.338 1.808 1.00 98.00 102 LEU A CA 1
ATOM 799 C C . LEU A 1 102 ? 1.626 -1.587 0.287 1.00 98.00 102 LEU A C 1
ATOM 801 O O . LEU A 1 102 ? 0.624 -2.024 -0.282 1.00 98.00 102 LEU A O 1
ATOM 805 N N . LEU A 1 103 ? 2.750 -1.336 -0.382 1.00 98.00 103 LEU A N 1
ATOM 806 C CA . LEU A 1 103 ? 2.913 -1.568 -1.816 1.00 98.00 103 LEU A CA 1
ATOM 807 C C . LEU A 1 103 ? 3.181 -3.046 -2.139 1.00 98.00 103 LEU A C 1
ATOM 809 O O . LEU A 1 103 ? 3.984 -3.714 -1.480 1.00 98.00 103 LEU A O 1
ATOM 813 N N . PHE A 1 104 ? 2.565 -3.545 -3.213 1.00 97.50 104 PHE A N 1
ATOM 814 C CA . PHE A 1 104 ? 2.794 -4.903 -3.718 1.00 97.50 104 PHE A CA 1
ATOM 815 C C . PHE A 1 104 ? 3.039 -4.908 -5.224 1.00 97.50 104 PHE A C 1
ATOM 817 O O . PHE A 1 104 ? 2.588 -4.032 -5.944 1.00 97.50 104 PHE A O 1
ATOM 824 N N . VAL A 1 105 ? 3.713 -5.931 -5.728 1.00 96.31 105 VAL A N 1
ATOM 825 C CA . VAL A 1 105 ? 3.789 -6.229 -7.160 1.00 96.31 105 VAL A CA 1
ATOM 826 C C . VAL A 1 105 ? 3.256 -7.628 -7.394 1.00 96.31 105 VAL A C 1
ATOM 828 O O . VAL A 1 105 ? 3.532 -8.535 -6.606 1.00 96.31 105 VAL A O 1
ATOM 831 N N . TRP A 1 106 ? 2.508 -7.831 -8.474 1.00 95.75 106 TRP A N 1
ATOM 832 C CA . TRP A 1 106 ? 2.068 -9.170 -8.843 1.00 95.75 106 TRP A CA 1
ATOM 833 C C . TRP A 1 106 ? 2.884 -9.743 -10.008 1.00 95.75 106 TRP A C 1
ATOM 835 O O . TRP A 1 106 ? 3.296 -9.043 -10.937 1.00 95.75 106 TRP A O 1
ATOM 845 N N . LYS A 1 107 ? 3.088 -11.059 -9.977 1.00 94.88 107 LYS A N 1
ATOM 846 C CA . LYS A 1 107 ? 3.597 -11.853 -11.102 1.00 94.88 107 LYS A CA 1
ATOM 847 C C . LYS A 1 107 ? 2.695 -13.061 -11.341 1.00 94.88 107 LYS A C 1
ATOM 849 O O . LYS A 1 107 ? 2.013 -13.509 -10.416 1.00 94.88 107 LYS A O 1
ATOM 854 N N . GLY A 1 108 ? 2.696 -13.619 -12.546 1.00 94.50 108 GLY A N 1
ATOM 855 C CA . GLY A 1 108 ? 2.098 -14.929 -12.780 1.00 94.50 108 GLY A CA 1
ATOM 856 C C . GLY A 1 108 ? 2.805 -16.009 -11.956 1.00 94.50 108 GLY A C 1
ATOM 857 O O . GLY A 1 108 ? 3.997 -15.911 -11.641 1.00 94.50 108 GLY A O 1
ATOM 858 N N . THR A 1 109 ? 2.088 -17.070 -11.596 1.00 91.56 109 THR A N 1
ATOM 859 C CA . THR A 1 109 ? 2.678 -18.196 -10.845 1.00 91.56 109 THR A CA 1
ATOM 860 C C . THR A 1 109 ? 3.799 -18.894 -11.621 1.00 91.56 109 THR A C 1
ATOM 862 O O . THR A 1 109 ? 4.736 -19.400 -11.011 1.00 91.56 109 THR A O 1
ATOM 865 N N . THR A 1 110 ? 3.759 -18.856 -12.956 1.00 90.06 110 THR A N 1
ATOM 866 C CA . THR A 1 110 ? 4.793 -19.409 -13.847 1.00 90.06 110 THR A CA 1
ATOM 867 C C . THR A 1 110 ? 5.887 -18.415 -14.239 1.00 90.06 110 THR A C 1
ATOM 869 O O . THR A 1 110 ? 6.843 -18.803 -14.911 1.00 90.06 110 THR A O 1
ATOM 872 N N . ASP A 1 111 ? 5.759 -17.142 -13.861 1.00 91.81 111 ASP A N 1
ATOM 873 C CA . ASP A 1 111 ? 6.721 -16.112 -14.244 1.00 91.81 111 ASP A CA 1
ATOM 874 C C . ASP A 1 111 ? 7.975 -16.194 -13.372 1.00 91.81 111 ASP A C 1
ATOM 876 O O . ASP A 1 111 ? 7.903 -16.304 -12.145 1.00 91.81 111 ASP A O 1
ATOM 880 N N . TYR A 1 112 ? 9.139 -16.101 -14.017 1.00 85.94 112 TYR A N 1
ATOM 881 C CA . TYR A 1 112 ? 10.432 -16.129 -13.331 1.00 85.94 112 TYR A CA 1
ATOM 882 C C . TYR A 1 112 ? 10.736 -14.826 -12.571 1.00 85.94 112 TYR A C 1
ATOM 884 O O . TYR A 1 112 ? 11.416 -14.848 -11.549 1.00 85.94 112 TYR A O 1
ATOM 892 N N . GLY A 1 113 ? 10.260 -13.683 -13.071 1.00 87.94 113 GLY A N 1
ATOM 893 C CA . GLY A 1 113 ? 10.560 -12.359 -12.525 1.00 87.94 113 GLY A CA 1
ATOM 894 C C . GLY A 1 113 ? 9.313 -11.520 -12.267 1.00 87.94 113 GLY A C 1
ATOM 895 O O . GLY A 1 113 ? 8.194 -11.939 -12.553 1.00 87.94 113 GLY A O 1
ATOM 896 N N . ILE A 1 114 ? 9.531 -10.319 -11.733 1.00 91.19 114 ILE A N 1
ATOM 897 C CA . ILE A 1 114 ? 8.493 -9.297 -11.549 1.00 91.19 114 ILE A CA 1
ATOM 898 C C . ILE A 1 114 ? 8.530 -8.285 -12.692 1.00 91.19 114 ILE A C 1
ATOM 900 O O . ILE A 1 114 ? 9.593 -7.999 -13.246 1.00 91.19 114 ILE A O 1
ATOM 904 N N . ASN A 1 115 ? 7.371 -7.713 -13.006 1.00 92.94 115 ASN A N 1
ATOM 905 C CA . ASN A 1 115 ? 7.248 -6.561 -13.887 1.00 92.94 115 ASN A CA 1
ATOM 906 C C . ASN A 1 115 ? 6.792 -5.358 -13.053 1.00 92.94 115 ASN A C 1
ATOM 908 O O . ASN A 1 115 ? 5.753 -5.428 -12.411 1.00 92.94 115 ASN A O 1
ATOM 912 N N . MET A 1 116 ? 7.546 -4.257 -13.065 1.00 92.31 116 MET A N 1
ATOM 913 C CA . MET A 1 116 ? 7.225 -3.073 -12.251 1.00 92.31 116 MET A CA 1
ATOM 914 C C . MET A 1 116 ? 5.934 -2.367 -12.697 1.00 92.31 116 MET A C 1
ATOM 916 O O . MET A 1 116 ? 5.346 -1.635 -11.913 1.00 92.31 116 MET A O 1
ATOM 920 N N . TRP A 1 117 ? 5.441 -2.651 -13.904 1.00 94.62 117 TRP A N 1
ATOM 921 C CA . TRP A 1 117 ? 4.138 -2.174 -14.382 1.00 94.62 117 TRP A CA 1
ATOM 922 C C . TRP A 1 117 ? 2.955 -2.859 -13.679 1.00 94.62 117 TRP A C 1
ATOM 924 O O . TRP A 1 117 ? 1.824 -2.410 -13.797 1.00 94.62 117 TRP A O 1
ATOM 934 N N . ASN A 1 118 ? 3.211 -3.952 -12.954 1.00 95.69 118 ASN A N 1
ATOM 935 C CA . ASN A 1 118 ? 2.208 -4.733 -12.231 1.00 95.69 118 ASN A CA 1
ATOM 936 C C . ASN A 1 118 ? 2.075 -4.279 -10.768 1.00 95.69 118 ASN A C 1
ATOM 938 O O . ASN A 1 118 ? 1.871 -5.106 -9.870 1.00 95.69 118 ASN A O 1
ATOM 942 N N . GLY A 1 119 ? 2.278 -2.988 -10.512 1.00 96.94 119 GLY A N 1
ATOM 943 C CA . GLY A 1 119 ? 2.185 -2.420 -9.180 1.00 96.94 119 GLY A CA 1
ATOM 944 C C . GLY A 1 119 ? 0.760 -2.456 -8.657 1.00 96.94 119 GLY A C 1
ATOM 945 O O . GLY A 1 119 ? -0.187 -2.161 -9.379 1.00 96.94 119 GLY A O 1
ATOM 946 N N . ILE A 1 120 ? 0.633 -2.799 -7.386 1.00 97.69 120 ILE A N 1
ATOM 947 C CA . ILE A 1 120 ? -0.601 -2.824 -6.618 1.00 97.69 120 ILE A CA 1
ATOM 948 C C . ILE A 1 120 ? -0.496 -1.755 -5.537 1.00 97.69 120 ILE A C 1
ATOM 950 O O . ILE A 1 120 ? 0.473 -1.708 -4.771 1.00 97.69 120 ILE A O 1
ATOM 954 N N . TYR A 1 121 ? -1.524 -0.921 -5.488 1.00 98.19 121 TYR A N 1
ATOM 955 C CA . TYR A 1 121 ? -1.686 0.180 -4.556 1.00 98.19 121 TYR A CA 1
ATOM 956 C C . TYR A 1 121 ? -3.041 0.050 -3.875 1.00 98.19 121 TYR A C 1
ATOM 958 O O . TYR A 1 121 ? -4.055 -0.093 -4.548 1.00 98.19 121 TYR A O 1
ATOM 966 N N . TYR A 1 122 ? -3.091 0.130 -2.552 1.00 98.12 122 TYR A N 1
ATOM 967 C CA . TYR A 1 122 ? -4.360 0.183 -1.835 1.00 98.12 122 TYR A CA 1
ATOM 968 C C . TYR A 1 122 ? -4.666 1.616 -1.450 1.00 98.12 122 TYR A C 1
ATOM 970 O O . TYR A 1 122 ? -3.948 2.193 -0.644 1.00 98.12 122 TYR A O 1
ATOM 978 N N . ARG A 1 123 ? -5.744 2.179 -2.000 1.00 98.06 123 ARG A N 1
ATOM 979 C CA . ARG A 1 123 ? -6.261 3.468 -1.539 1.00 98.06 123 ARG A CA 1
ATOM 980 C C . ARG A 1 123 ? -7.117 3.232 -0.302 1.00 98.06 123 ARG A C 1
ATOM 982 O O . ARG A 1 123 ? -8.146 2.560 -0.393 1.00 98.06 123 ARG A O 1
ATOM 989 N N . LEU A 1 124 ? -6.675 3.752 0.833 1.00 98.44 124 LEU A N 1
ATOM 990 C CA . LEU A 1 124 ? -7.288 3.584 2.140 1.00 98.44 124 LEU A CA 1
ATOM 991 C C . LEU A 1 124 ? -8.329 4.674 2.396 1.00 98.44 124 LEU A C 1
ATOM 993 O O . LEU A 1 124 ? -8.154 5.844 2.067 1.00 98.44 124 LEU A O 1
ATOM 997 N N . THR A 1 125 ? -9.418 4.285 3.044 1.00 98.19 125 THR A N 1
ATOM 998 C CA . THR A 1 125 ? -10.478 5.176 3.510 1.00 98.19 125 THR A CA 1
ATOM 999 C C . THR A 1 125 ? -10.746 4.903 4.992 1.00 98.19 125 THR A C 1
ATOM 1001 O O . THR A 1 125 ? -10.865 3.737 5.377 1.00 98.19 125 THR A O 1
ATOM 1004 N N . PRO A 1 126 ? -10.853 5.938 5.848 1.00 97.19 126 PRO A N 1
ATOM 1005 C CA . PRO A 1 126 ? -11.250 5.770 7.243 1.00 97.19 126 PRO A CA 1
ATOM 1006 C C . PRO A 1 126 ? -12.634 5.138 7.397 1.00 97.19 126 PRO A C 1
ATOM 1008 O O . PRO A 1 126 ? -13.569 5.461 6.665 1.00 97.19 126 PRO A O 1
ATOM 1011 N N . THR A 1 127 ? -12.775 4.288 8.408 1.00 96.44 127 THR A N 1
ATOM 1012 C CA . THR A 1 127 ? -14.041 3.696 8.853 1.00 96.44 127 THR A CA 1
ATOM 1013 C C . THR A 1 127 ? -14.242 3.956 10.349 1.00 96.44 127 THR A C 1
ATOM 1015 O O . THR A 1 127 ? -13.394 4.562 11.004 1.00 96.44 127 THR A O 1
ATOM 1018 N N . GLU A 1 128 ? -15.358 3.495 10.921 1.00 92.56 128 GLU A N 1
ATOM 1019 C CA . GLU A 1 128 ? -15.605 3.612 12.368 1.00 92.56 128 GLU A CA 1
ATOM 1020 C C . GLU A 1 128 ? -14.586 2.833 13.221 1.00 92.56 128 GLU A C 1
ATOM 1022 O O . GLU A 1 128 ? -14.349 3.193 14.375 1.00 92.56 128 GLU A O 1
ATOM 1027 N N . HIS A 1 129 ? -13.979 1.776 12.669 1.00 89.62 129 HIS A N 1
ATOM 1028 C CA . HIS A 1 129 ? -13.119 0.849 13.416 1.00 89.62 129 HIS A CA 1
ATOM 1029 C C . HIS A 1 129 ? -11.663 0.814 12.929 1.00 89.62 129 HIS A C 1
ATOM 1031 O O . HIS A 1 129 ? -10.787 0.332 13.645 1.00 89.62 129 HIS A O 1
ATOM 1037 N N . GLY A 1 130 ? -11.366 1.414 11.777 1.00 96.12 130 GLY A N 1
ATOM 1038 C CA . GLY A 1 130 ? -10.011 1.484 11.244 1.00 9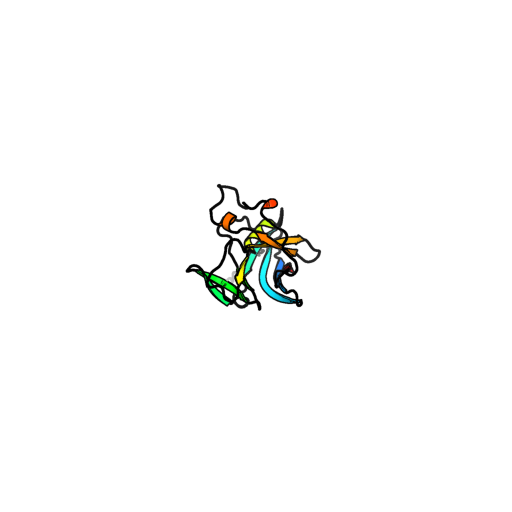6.12 130 GLY A CA 1
ATOM 1039 C C . GLY A 1 130 ? -9.994 1.973 9.803 1.00 96.12 130 GLY A C 1
ATOM 1040 O O . GLY A 1 130 ? -10.497 3.063 9.532 1.00 96.12 130 GLY A O 1
ATOM 1041 N N . PHE A 1 131 ? -9.436 1.189 8.880 1.00 98.31 131 PHE A N 1
ATOM 1042 C CA . PHE A 1 131 ? -9.268 1.592 7.478 1.00 98.31 131 PHE A CA 1
ATOM 1043 C C . PHE A 1 131 ? -9.701 0.488 6.511 1.00 98.31 131 PHE A C 1
ATOM 1045 O O . PHE A 1 131 ? -9.421 -0.686 6.742 1.00 98.31 131 PHE A O 1
ATOM 1052 N N . ASP A 1 132 ? -10.357 0.879 5.419 1.00 98.19 132 ASP A N 1
ATOM 1053 C CA . ASP A 1 132 ? -10.710 -0.003 4.303 1.00 98.19 132 ASP A CA 1
ATOM 1054 C C . ASP A 1 132 ? -9.965 0.430 3.039 1.00 98.19 132 ASP A C 1
ATOM 1056 O O . ASP A 1 132 ? -9.970 1.603 2.670 1.00 98.19 132 ASP A O 1
ATOM 1060 N N . GLY A 1 133 ? -9.300 -0.517 2.397 1.00 97.81 133 GLY A N 1
ATOM 1061 C CA . GLY A 1 133 ? -8.407 -0.336 1.269 1.00 97.81 133 GLY A CA 1
ATOM 1062 C C . GLY A 1 133 ? -8.974 -0.947 0.004 1.00 97.81 133 GLY A C 1
ATOM 1063 O O . GLY A 1 133 ? -9.250 -2.145 -0.044 1.00 97.81 133 GLY A O 1
ATOM 1064 N N . THR A 1 134 ? -9.083 -0.132 -1.042 1.00 97.00 134 THR A N 1
ATOM 1065 C CA . THR A 1 134 ? -9.504 -0.575 -2.377 1.00 97.00 134 THR A CA 1
ATOM 1066 C C . THR A 1 134 ? -8.305 -0.654 -3.309 1.00 97.00 134 THR A C 1
ATOM 1068 O O . THR A 1 134 ? -7.534 0.306 -3.428 1.00 97.00 134 THR A O 1
ATOM 1071 N N . LEU A 1 135 ? -8.155 -1.795 -3.978 1.00 97.25 135 LEU A N 1
ATOM 1072 C CA . LEU A 1 135 ? -7.072 -2.038 -4.920 1.00 97.25 135 LEU A CA 1
ATOM 1073 C C . LEU A 1 135 ? -7.123 -1.078 -6.115 1.00 97.25 135 LEU A C 1
ATOM 1075 O O . LEU A 1 135 ? -8.151 -0.888 -6.757 1.00 97.25 135 LEU A O 1
ATOM 1079 N N . HIS A 1 136 ? -5.963 -0.516 -6.419 1.00 98.06 136 HIS A N 1
ATOM 1080 C CA . HIS A 1 136 ? -5.622 0.240 -7.612 1.00 98.06 136 HIS A CA 1
ATOM 1081 C C . HIS A 1 136 ? -4.314 -0.309 -8.195 1.00 98.06 136 HIS A C 1
ATOM 1083 O O . HIS A 1 136 ? -3.546 -1.006 -7.523 1.00 98.06 136 HIS A O 1
ATOM 1089 N N . GLU A 1 137 ? -4.051 0.019 -9.451 1.00 97.50 137 GLU A N 1
ATOM 1090 C CA . GLU A 1 137 ? -2.822 -0.327 -10.154 1.00 97.50 137 GLU A CA 1
ATOM 1091 C C . GLU A 1 137 ? -1.940 0.905 -10.340 1.00 97.50 137 GLU A C 1
ATOM 1093 O O . GLU A 1 137 ? -2.430 2.020 -10.533 1.00 97.50 137 GLU A O 1
ATOM 1098 N N . ILE A 1 138 ? -0.625 0.696 -10.289 1.00 97.50 138 ILE A N 1
ATOM 1099 C CA . ILE A 1 138 ? 0.383 1.735 -10.522 1.00 97.50 138 ILE A CA 1
ATOM 1100 C C . ILE A 1 138 ? 1.536 1.182 -11.366 1.00 97.50 138 ILE A C 1
ATOM 1102 O O . ILE A 1 138 ? 1.868 -0.003 -11.290 1.00 97.50 138 ILE A O 1
ATOM 1106 N N . ASP A 1 139 ? 2.225 2.061 -12.096 1.00 96.56 139 ASP A N 1
ATOM 1107 C CA . ASP A 1 139 ? 3.570 1.763 -12.597 1.00 96.56 139 ASP A CA 1
ATOM 1108 C C . ASP A 1 139 ? 4.601 2.033 -11.488 1.00 96.56 139 ASP A C 1
ATOM 1110 O O . ASP A 1 139 ? 4.968 3.177 -11.210 1.00 96.56 139 ASP A O 1
ATOM 1114 N N . MET A 1 140 ? 5.116 0.972 -10.857 1.00 94.31 140 MET A N 1
ATOM 1115 C CA . MET A 1 140 ? 6.176 1.085 -9.846 1.00 94.31 140 MET A CA 1
ATOM 1116 C C . MET A 1 140 ? 7.513 1.548 -10.425 1.00 94.31 140 MET A C 1
ATOM 1118 O O . MET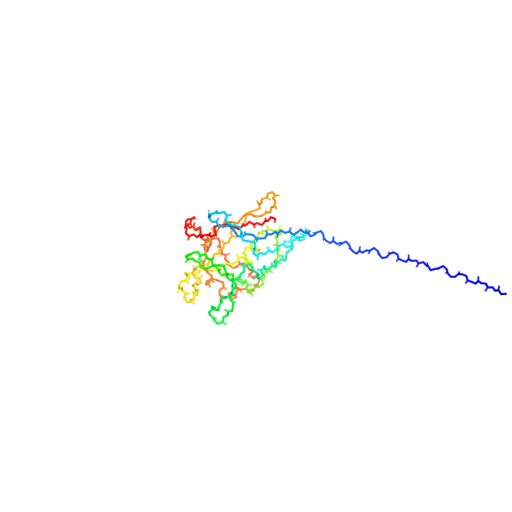 A 1 140 ? 8.418 1.896 -9.664 1.00 94.31 140 MET A O 1
ATOM 1122 N N . GLY A 1 141 ? 7.660 1.602 -11.750 1.00 93.31 141 GLY A N 1
ATOM 1123 C CA . GLY A 1 141 ? 8.780 2.268 -12.405 1.00 93.31 141 GLY A CA 1
ATOM 1124 C C . GLY A 1 141 ? 8.911 3.736 -11.987 1.00 93.31 141 GLY A C 1
ATOM 1125 O O . GLY A 1 141 ? 10.032 4.233 -11.869 1.00 93.31 141 GLY A O 1
ATOM 1126 N N . LEU A 1 142 ? 7.799 4.399 -11.649 1.00 93.81 142 LEU A N 1
ATOM 1127 C CA . LEU A 1 142 ? 7.785 5.768 -11.118 1.00 93.81 142 LEU A CA 1
ATOM 1128 C C . LEU A 1 142 ? 8.464 5.892 -9.744 1.00 93.81 142 LEU A C 1
ATOM 1130 O O . LEU A 1 142 ? 8.909 6.976 -9.374 1.00 93.81 142 LEU A O 1
ATOM 1134 N N . LEU A 1 143 ? 8.581 4.783 -9.010 1.00 94.12 143 LEU A N 1
ATOM 1135 C CA . LEU A 1 143 ? 9.227 4.696 -7.698 1.00 94.12 143 LEU A CA 1
ATOM 1136 C C . LEU A 1 143 ? 10.640 4.098 -7.765 1.00 94.12 143 LEU A C 1
ATOM 1138 O O . LEU A 1 143 ? 11.272 3.894 -6.733 1.00 94.12 143 LEU A O 1
ATOM 1142 N N . ALA A 1 144 ? 11.150 3.788 -8.960 1.00 88.75 144 ALA A N 1
ATOM 1143 C CA . ALA A 1 144 ? 12.457 3.148 -9.116 1.00 88.75 144 ALA A CA 1
ATOM 1144 C C . ALA A 1 144 ? 13.636 4.112 -8.894 1.00 88.75 144 ALA A C 1
ATOM 1146 O O . ALA A 1 144 ? 14.769 3.672 -8.673 1.00 88.75 144 ALA A O 1
ATOM 1147 N N . VAL A 1 145 ? 13.385 5.421 -8.986 1.00 90.06 145 VAL A N 1
ATOM 1148 C CA . VAL A 1 145 ? 14.387 6.477 -8.830 1.00 90.06 145 VAL A CA 1
ATOM 1149 C C . VAL A 1 145 ? 14.032 7.331 -7.614 1.00 90.06 145 VAL A C 1
ATOM 1151 O O . VAL A 1 145 ? 12.862 7.682 -7.453 1.00 90.06 145 VAL A O 1
ATOM 1154 N N . PRO A 1 146 ? 15.023 7.707 -6.780 1.00 92.00 146 PRO A N 1
ATOM 1155 C CA . PRO A 1 146 ? 14.781 8.591 -5.652 1.00 92.00 146 PRO A CA 1
ATOM 1156 C C . PRO A 1 146 ? 14.101 9.891 -6.095 1.00 92.00 146 PRO A C 1
ATOM 1158 O O . PRO A 1 146 ? 14.556 10.512 -7.065 1.00 92.00 146 PRO A O 1
ATOM 1161 N N . PRO A 1 147 ? 13.045 10.328 -5.393 1.00 93.94 147 PRO A N 1
ATOM 1162 C CA . PRO A 1 147 ? 12.400 11.594 -5.688 1.00 93.94 147 PRO A CA 1
ATOM 1163 C C . PRO A 1 147 ? 13.321 12.776 -5.348 1.00 93.94 147 PRO A C 1
ATOM 1165 O O . PRO A 1 147 ? 14.353 12.637 -4.683 1.00 93.94 147 PRO A O 1
ATOM 1168 N N . ALA A 1 148 ? 12.952 13.969 -5.818 1.00 94.44 148 ALA A N 1
ATOM 1169 C CA . ALA A 1 148 ? 13.668 15.190 -5.462 1.00 94.44 148 ALA A CA 1
ATOM 1170 C C . ALA A 1 148 ? 13.645 15.416 -3.932 1.00 94.44 148 ALA A C 1
ATOM 1172 O O . ALA A 1 148 ? 12.665 15.048 -3.281 1.00 94.44 148 ALA A O 1
ATOM 1173 N N . PRO A 1 149 ? 14.677 16.052 -3.344 1.00 93.25 149 PRO A N 1
ATOM 1174 C CA . PRO A 1 149 ? 14.714 16.315 -1.907 1.00 93.25 149 PRO A CA 1
ATOM 1175 C C . PRO A 1 149 ? 13.439 17.001 -1.398 1.00 93.25 149 PRO A C 1
ATOM 1177 O O . PRO A 1 149 ? 12.987 17.989 -1.977 1.00 93.25 149 PRO A O 1
ATOM 1180 N N . GLY A 1 150 ? 12.869 16.472 -0.312 1.00 93.06 150 GLY A N 1
ATOM 1181 C CA . GLY A 1 150 ? 11.623 16.962 0.290 1.00 93.06 150 GLY A CA 1
ATOM 1182 C C . GLY A 1 150 ? 10.334 16.433 -0.352 1.00 93.06 150 GLY A C 1
ATOM 1183 O O . GLY A 1 150 ? 9.255 16.686 0.178 1.00 93.06 150 GLY A O 1
ATOM 1184 N N . VAL A 1 151 ? 10.413 15.680 -1.453 1.00 94.88 151 VAL A N 1
ATOM 1185 C CA . VAL A 1 151 ? 9.256 14.998 -2.048 1.00 94.88 151 VAL A CA 1
ATOM 1186 C C . VAL A 1 151 ? 9.187 13.576 -1.501 1.00 94.88 151 VAL A C 1
ATOM 1188 O O . VAL A 1 151 ? 9.871 12.685 -1.990 1.00 94.88 151 VAL A O 1
ATOM 1191 N N . LEU A 1 152 ? 8.354 13.361 -0.483 1.00 95.38 152 LEU A N 1
ATOM 1192 C CA . LEU A 1 152 ? 8.218 12.049 0.168 1.00 95.38 152 LEU A CA 1
ATOM 1193 C C . LEU A 1 152 ? 7.292 11.093 -0.601 1.00 95.38 152 LEU A C 1
ATOM 1195 O O . LEU A 1 152 ? 7.454 9.880 -0.519 1.00 95.38 152 LEU A O 1
ATOM 1199 N N . ARG A 1 153 ? 6.340 11.646 -1.365 1.00 93.69 153 ARG A N 1
ATOM 1200 C CA . ARG A 1 153 ? 5.239 10.931 -2.032 1.00 93.69 153 ARG A CA 1
ATOM 1201 C C . ARG A 1 153 ? 5.160 11.358 -3.509 1.00 93.69 153 ARG A C 1
ATOM 1203 O O . ARG A 1 153 ? 4.475 12.332 -3.817 1.00 93.69 153 ARG A O 1
ATOM 1210 N N . PRO A 1 154 ? 5.946 10.746 -4.415 1.00 95.00 154 PRO A N 1
ATOM 1211 C CA . PRO A 1 154 ? 6.057 11.187 -5.809 1.00 95.00 154 PRO A CA 1
ATOM 1212 C C . PRO A 1 154 ? 4.888 10.799 -6.729 1.00 95.00 154 PRO A C 1
ATOM 1214 O O . PRO A 1 154 ? 4.748 11.431 -7.778 1.00 95.00 154 PRO A O 1
ATOM 1217 N N . LEU A 1 155 ? 4.076 9.794 -6.378 1.00 96.19 155 LEU A N 1
ATOM 1218 C CA . LEU A 1 155 ? 2.897 9.408 -7.166 1.00 96.19 155 LEU A CA 1
ATOM 1219 C C . LEU A 1 155 ? 1.829 10.500 -7.117 1.00 96.19 155 LEU A C 1
ATOM 1221 O O . LEU A 1 155 ? 1.572 11.092 -6.068 1.00 96.19 155 LEU A O 1
ATOM 1225 N N . ARG A 1 156 ? 1.185 10.735 -8.257 1.00 95.06 156 ARG A N 1
ATOM 1226 C CA . ARG A 1 156 ? 0.046 11.642 -8.411 1.00 95.06 156 ARG A CA 1
ATOM 1227 C C . ARG A 1 156 ? -1.226 10.834 -8.617 1.00 95.06 156 ARG A C 1
ATOM 1229 O O . ARG A 1 156 ? -1.172 9.678 -9.020 1.00 95.06 156 ARG A O 1
ATOM 1236 N N . ASP A 1 157 ? -2.378 11.478 -8.466 1.00 94.75 157 ASP A N 1
ATOM 1237 C CA . ASP A 1 157 ? -3.677 10.814 -8.648 1.00 94.75 157 ASP A CA 1
ATOM 1238 C C . ASP A 1 157 ? -3.830 10.133 -10.014 1.00 94.75 157 ASP A C 1
ATOM 1240 O O . ASP A 1 157 ? -4.389 9.048 -10.102 1.00 94.75 157 ASP A O 1
ATOM 1244 N N . GLN A 1 158 ? -3.291 10.742 -11.074 1.00 95.88 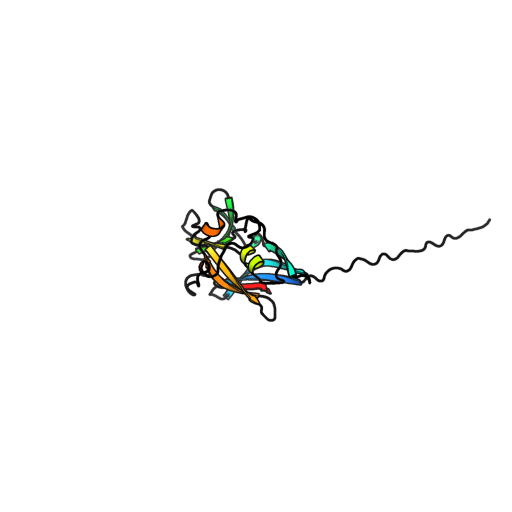158 GLN A N 1
ATOM 1245 C CA . GLN A 1 158 ? -3.302 10.186 -12.433 1.00 95.88 158 GLN A CA 1
ATOM 1246 C C . GLN A 1 158 ? -2.447 8.919 -12.600 1.00 95.88 158 GLN A C 1
ATOM 1248 O O . GLN A 1 158 ? -2.619 8.202 -13.582 1.00 95.88 158 GLN A O 1
ATOM 1253 N N . ASP A 1 159 ? -1.507 8.680 -11.685 1.00 96.94 159 ASP A N 1
ATOM 1254 C CA . ASP A 1 159 ? -0.620 7.519 -11.711 1.00 96.94 159 ASP A CA 1
ATOM 1255 C C . ASP A 1 159 ? -1.267 6.315 -10.998 1.00 96.94 159 ASP A C 1
ATOM 1257 O O . ASP A 1 159 ? -0.760 5.202 -11.106 1.00 96.94 159 ASP A O 1
ATOM 1261 N N . ILE A 1 160 ? -2.382 6.541 -10.284 1.00 97.19 160 ILE A N 1
ATOM 1262 C CA . ILE A 1 160 ? -3.140 5.548 -9.517 1.00 97.19 160 ILE A CA 1
ATOM 1263 C C . ILE A 1 160 ? -4.417 5.212 -10.283 1.00 97.19 160 ILE A C 1
ATOM 1265 O O . ILE A 1 160 ? -5.396 5.962 -10.272 1.00 97.19 160 ILE A O 1
ATOM 1269 N N . VAL A 1 161 ? -4.399 4.069 -10.957 1.00 96.38 161 VAL A N 1
ATOM 1270 C CA . VAL A 1 161 ? -5.449 3.649 -11.884 1.00 96.38 161 VAL A CA 1
ATOM 1271 C C . VAL A 1 161 ? -6.402 2.686 -11.187 1.00 96.38 161 VAL A C 1
ATOM 1273 O O . VAL A 1 161 ? -5.976 1.771 -10.488 1.00 96.38 161 VAL A O 1
ATOM 1276 N N . GLU A 1 162 ? -7.706 2.891 -11.359 1.00 93.12 162 GLU A N 1
ATOM 1277 C CA . GLU A 1 162 ? -8.713 1.944 -10.878 1.00 93.12 162 GLU A CA 1
ATOM 1278 C C . GLU A 1 162 ? -8.504 0.576 -11.536 1.00 93.12 162 GLU A C 1
ATOM 1280 O O . GLU A 1 162 ? -8.304 0.481 -12.749 1.00 93.12 162 GLU A O 1
ATOM 1285 N N . SER A 1 163 ? -8.519 -0.480 -10.728 1.00 89.50 163 SER A N 1
ATOM 1286 C CA . SER A 1 163 ? -8.292 -1.832 -11.223 1.00 89.50 163 SER A CA 1
ATOM 1287 C C . SER A 1 163 ? -9.587 -2.527 -11.626 1.00 89.50 163 SER A C 1
ATOM 1289 O O . SER A 1 163 ? -10.666 -2.187 -11.148 1.00 89.50 163 SER A O 1
ATOM 1291 N N . ASP A 1 164 ? -9.465 -3.547 -12.474 1.00 85.12 164 ASP A N 1
ATOM 1292 C CA . ASP A 1 164 ? -10.561 -4.462 -12.782 1.00 85.12 164 ASP A CA 1
ATOM 1293 C C . ASP A 1 164 ? -10.930 -5.287 -11.527 1.00 85.12 164 ASP A C 1
ATOM 1295 O O . ASP A 1 164 ? -10.082 -6.048 -11.040 1.00 85.12 164 ASP A O 1
ATOM 1299 N N . PRO A 1 165 ? -12.176 -5.193 -11.015 1.00 67.19 165 PRO A N 1
ATOM 1300 C CA . PRO A 1 165 ? -12.614 -5.914 -9.819 1.00 67.19 165 PRO A CA 1
ATOM 1301 C C . PRO A 1 165 ? -12.451 -7.438 -9.895 1.00 67.19 165 PRO A C 1
ATOM 1303 O O . PRO A 1 165 ? -12.286 -8.081 -8.862 1.00 67.19 165 PRO A O 1
ATOM 1306 N N . GLU A 1 166 ? -12.474 -8.027 -11.094 1.00 79.06 166 GLU A N 1
ATOM 1307 C CA . GLU A 1 166 ? -12.310 -9.478 -11.302 1.00 79.06 166 GLU A CA 1
ATOM 1308 C C . GLU A 1 166 ? -10.863 -9.863 -11.674 1.00 79.06 166 GLU A C 1
ATOM 1310 O O . GLU A 1 166 ? -10.507 -11.042 -11.820 1.00 79.06 166 GLU A O 1
ATOM 1315 N N . GLY A 1 167 ? -9.997 -8.861 -11.840 1.00 83.19 167 GLY A N 1
ATOM 1316 C CA . GLY A 1 167 ? -8.625 -9.030 -12.296 1.00 83.19 167 GLY A CA 1
ATOM 1317 C C . GLY A 1 167 ? -7.701 -9.626 -11.236 1.00 83.19 167 GLY A C 1
ATOM 1318 O O . GLY A 1 167 ? -6.713 -10.286 -11.590 1.00 83.19 167 GLY A O 1
ATOM 1319 N N . HIS A 1 168 ? -7.997 -9.434 -9.948 1.00 92.75 168 HIS A N 1
ATOM 1320 C CA . HIS A 1 168 ? -7.098 -9.771 -8.841 1.00 92.75 168 HIS A CA 1
ATOM 1321 C C . HIS A 1 168 ? -7.797 -10.523 -7.718 1.00 92.75 168 HIS A C 1
ATOM 1323 O O . HIS A 1 168 ? -8.934 -10.245 -7.372 1.00 92.75 168 HIS A O 1
ATOM 1329 N N . TRP A 1 169 ? -7.066 -11.469 -7.131 1.00 94.81 169 TRP A N 1
ATOM 1330 C CA . TRP A 1 169 ? -7.592 -12.384 -6.120 1.00 94.81 169 TRP A CA 1
ATOM 1331 C C . TRP A 1 169 ? -7.547 -11.821 -4.696 1.00 94.81 169 TRP A C 1
ATOM 1333 O O . TRP A 1 169 ? -8.106 -12.442 -3.811 1.00 94.81 169 TRP A O 1
ATOM 1343 N N . LEU A 1 170 ? -6.893 -10.674 -4.477 1.00 96.06 170 LEU A N 1
ATOM 1344 C CA . LEU A 1 170 ? -6.857 -9.939 -3.208 1.00 96.06 170 LEU A CA 1
ATOM 1345 C C . LEU A 1 170 ? -7.316 -8.497 -3.465 1.00 96.06 170 LEU A C 1
ATOM 1347 O O . LEU A 1 170 ? -6.486 -7.609 -3.556 1.00 96.06 170 LEU A O 1
ATOM 1351 N N . PRO A 1 171 ? -8.603 -8.225 -3.712 1.00 96.19 171 PRO A N 1
ATOM 1352 C CA . PRO A 1 171 ? -9.051 -6.886 -4.104 1.00 96.19 171 PRO A CA 1
ATOM 1353 C C . PRO A 1 171 ? -9.125 -5.883 -2.941 1.00 96.19 171 PRO A C 1
ATOM 1355 O O . PRO A 1 171 ? -9.313 -4.686 -3.180 1.00 96.19 171 PRO A O 1
ATOM 1358 N N . ARG A 1 172 ? -9.016 -6.343 -1.687 1.00 96.50 172 ARG A N 1
ATOM 1359 C CA . ARG A 1 172 ? -9.249 -5.514 -0.499 1.00 96.50 172 ARG A CA 1
ATOM 1360 C C . ARG A 1 172 ? -8.161 -5.662 0.554 1.00 96.50 172 ARG A C 1
ATOM 1362 O O . ARG A 1 172 ? -7.602 -6.740 0.752 1.00 96.50 172 ARG A O 1
ATOM 1369 N N . LEU A 1 173 ? -7.926 -4.568 1.271 1.00 98.12 173 LEU A N 1
ATOM 1370 C CA . LEU A 1 173 ? -7.057 -4.509 2.440 1.00 98.12 173 LEU A CA 1
ATOM 1371 C C . LEU A 1 173 ? -7.830 -3.876 3.596 1.00 98.12 173 LEU A C 1
ATOM 1373 O O . LEU A 1 173 ? -8.346 -2.779 3.457 1.00 98.12 173 LEU A O 1
ATOM 1377 N N . VAL A 1 174 ? -7.907 -4.545 4.739 1.00 98.38 174 VAL A N 1
ATOM 1378 C CA . VAL A 1 174 ? -8.640 -4.074 5.921 1.00 98.38 174 VAL A CA 1
ATOM 1379 C C . VAL A 1 174 ? -7.670 -3.892 7.079 1.00 98.38 174 VAL A C 1
ATOM 1381 O O . VAL A 1 174 ? -6.791 -4.729 7.290 1.00 98.38 174 VAL A O 1
ATOM 1384 N N . ILE A 1 175 ? -7.827 -2.804 7.831 1.00 98.56 175 ILE A N 1
ATOM 1385 C CA . ILE A 1 175 ? -7.059 -2.525 9.045 1.00 98.56 175 ILE A CA 1
ATOM 1386 C C . ILE A 1 175 ? -8.035 -2.333 10.203 1.00 98.56 175 ILE A C 1
ATOM 1388 O O . ILE A 1 175 ? -8.759 -1.338 10.204 1.00 98.56 175 ILE A O 1
ATOM 1392 N N . GLU A 1 176 ? -8.047 -3.253 11.172 1.00 96.56 176 GLU A N 1
ATOM 1393 C CA . GLU A 1 176 ? -8.992 -3.279 12.309 1.00 96.56 176 GLU A CA 1
ATOM 1394 C C . GLU A 1 176 ? -8.388 -3.826 13.609 1.00 96.56 176 GLU A C 1
ATOM 1396 O O . GLU A 1 176 ? -7.450 -4.653 13.541 1.00 96.56 176 GLU A O 1
#

Organism: NCBI:txid2829501

Foldseek 3Di:
DDDDDDDDDDDDDDDPPDFDKDKWFKWFAFPVRDIQGFWIWIATPQQAIDIGGDQVSFDWDQAPNDTWTWHDDPFKIKTQDAQPDDARRGPNPHCVSVQNRRKIFIDTPPDNHTAQQRIWTWDWDDDPVGIKTFIWGARCVQSPDDDDPPCNHRDDPVRTHHDDPVPDGRGIMDID

Secondary structure (DSSP, 8-state):
-------------PPP-----EEEEEEEE-TT--EEEEEEEEE-TTSBEEEEE-GGG-EEEEETTEEEEEEE-SSEEEEE----S----B-SS-SHHHHHHT-EEEEETT-SS--GGGEEEEEEEE-SSSEEEEEEEE-GGGGSSPPPTT-S----GGGSEEPPTTT-S--EEEE-

pLDDT: mean 90.23, std 13.69, range [40.69, 98.69]

Sequence (176 aa):
MIRSSLLAAALFCMPPDAMAQTSRAVTLEADDGTRIVIAELTTDDTGAYRMEMHADAFSEYFLSMRPFKCIDGARKTWCHVPYPYENARNISQDLTDLEYDLLFVWKGTTDYGINMWNGIYYRLTPTEHGFDGTLHEIDMGLLAVPPAPGVLRPLRDQDIVESDPEGHWLPRLVIE

Radius of gyration: 22.1 Å; chains: 1; bounding box: 39×37×88 Å